Protein AF-A0A484YU43-F1 (afdb_monomer_lite)

Sequence (134 aa):
MIQTEDTEYSLPQPEIAGELLKISGARLENKGQFDGKWLDEKDPLQNAYVQANGQVINQDPYHYYTITESAEQELIKATNELHLMYLHATDKVLKDDNLLALFDIPKNPLATFASLLAASPSSYDHWSYGFLHG

Radius of gyration: 23.26 Å; chains: 1; bounding box: 59×31×58 Å

Structure (mmCIF, N/CA/C/O backbone):
data_AF-A0A484YU43-F1
#
_entry.id   AF-A0A484YU43-F1
#
loop_
_atom_site.group_PDB
_atom_site.id
_atom_site.type_symbol
_atom_site.label_atom_id
_atom_site.label_alt_id
_atom_site.label_comp_id
_atom_site.label_asym_id
_atom_site.label_entity_id
_atom_site.label_seq_id
_atom_site.pdbx_PDB_ins_code
_atom_site.Cartn_x
_atom_site.Cartn_y
_atom_site.Cartn_z
_atom_site.occupancy
_atom_site.B_iso_or_equiv
_atom_site.auth_seq_id
_atom_site.auth_comp_id
_atom_site.auth_asym_id
_atom_site.auth_atom_id
_atom_site.pdbx_PDB_model_num
ATOM 1 N N . MET A 1 1 ? 32.102 4.724 -3.711 1.00 79.25 1 MET A N 1
ATOM 2 C CA . MET A 1 1 ? 31.605 3.909 -4.842 1.00 79.25 1 MET A CA 1
ATOM 3 C C . MET A 1 1 ? 32.179 4.487 -6.126 1.00 79.25 1 MET A C 1
ATOM 5 O O . MET A 1 1 ? 32.331 5.701 -6.190 1.00 79.25 1 MET A O 1
ATOM 9 N N . ILE A 1 2 ? 32.543 3.643 -7.093 1.00 92.44 2 ILE A N 1
ATOM 10 C CA . ILE A 1 2 ? 33.074 4.037 -8.409 1.00 92.44 2 ILE A CA 1
ATOM 11 C C . ILE A 1 2 ? 32.086 3.510 -9.456 1.00 92.44 2 ILE A C 1
ATOM 13 O O . ILE A 1 2 ? 31.635 2.375 -9.327 1.00 92.44 2 ILE A O 1
ATOM 17 N N . GLN A 1 3 ? 31.727 4.315 -10.459 1.00 91.62 3 GLN A N 1
ATOM 18 C CA . GLN A 1 3 ? 30.908 3.854 -11.585 1.00 91.62 3 GLN A CA 1
ATOM 19 C C . GLN A 1 3 ? 31.836 3.186 -12.605 1.00 91.62 3 GLN A C 1
ATOM 21 O O . GLN A 1 3 ? 32.550 3.862 -13.337 1.00 91.62 3 GLN A O 1
ATOM 26 N N . THR A 1 4 ? 31.894 1.858 -12.575 1.00 93.31 4 THR A N 1
ATOM 27 C CA . THR A 1 4 ? 32.749 1.034 -13.437 1.00 93.31 4 THR A CA 1
ATOM 28 C C . THR A 1 4 ? 32.073 -0.312 -13.679 1.00 93.31 4 THR A C 1
ATOM 30 O O . THR A 1 4 ? 31.296 -0.770 -12.842 1.00 93.31 4 THR A O 1
ATOM 33 N N . GLU A 1 5 ? 32.359 -0.931 -14.821 1.00 94.69 5 GLU A N 1
ATOM 34 C CA . GLU A 1 5 ? 31.965 -2.316 -15.109 1.00 94.69 5 GLU A CA 1
ATOM 35 C C . GLU A 1 5 ? 32.944 -3.329 -14.488 1.00 94.69 5 GLU A C 1
ATOM 37 O O . GLU A 1 5 ? 32.609 -4.503 -14.353 1.00 94.69 5 GLU A O 1
ATOM 42 N N . ASP A 1 6 ? 34.142 -2.882 -14.092 1.00 94.62 6 ASP A N 1
ATOM 43 C CA . ASP A 1 6 ? 35.141 -3.716 -13.423 1.00 94.62 6 ASP A CA 1
ATOM 44 C C . ASP A 1 6 ? 34.736 -4.001 -11.969 1.00 94.62 6 ASP A C 1
ATOM 46 O O . ASP A 1 6 ? 34.730 -3.112 -11.113 1.00 94.62 6 ASP A O 1
ATOM 50 N N . THR A 1 7 ? 34.385 -5.257 -11.701 1.00 93.38 7 THR A N 1
ATOM 51 C CA . THR A 1 7 ? 33.977 -5.737 -10.377 1.00 93.38 7 THR A CA 1
ATOM 52 C C . THR A 1 7 ? 35.128 -6.348 -9.574 1.00 93.38 7 THR A C 1
ATOM 54 O O . THR A 1 7 ? 34.887 -6.799 -8.449 1.00 93.38 7 THR A O 1
ATOM 57 N N . GLU A 1 8 ? 36.354 -6.397 -10.116 1.00 89.56 8 GLU A N 1
ATOM 58 C CA . GLU A 1 8 ? 37.543 -6.875 -9.405 1.00 89.56 8 GLU A CA 1
ATOM 59 C C . GLU A 1 8 ? 37.717 -6.013 -8.136 1.00 89.56 8 GLU A C 1
ATOM 61 O O . GLU A 1 8 ? 37.807 -4.791 -8.196 1.00 89.56 8 GLU A O 1
ATOM 66 N N . TYR A 1 9 ? 37.668 -6.634 -6.953 1.00 94.19 9 TYR A N 1
ATOM 67 C CA . TYR A 1 9 ? 37.691 -5.986 -5.623 1.00 94.19 9 TYR A CA 1
ATOM 68 C C . TYR A 1 9 ? 36.416 -5.254 -5.152 1.00 94.19 9 TYR A C 1
ATOM 70 O O . TYR A 1 9 ? 36.430 -4.654 -4.073 1.00 94.19 9 TYR A O 1
ATOM 78 N N . SER A 1 10 ? 35.301 -5.313 -5.886 1.00 93.56 10 SER A N 1
ATOM 79 C CA . SER A 1 10 ? 34.020 -4.770 -5.402 1.00 93.56 10 SER A CA 1
ATOM 80 C C . SER A 1 10 ? 33.400 -5.621 -4.277 1.00 93.56 10 SER A C 1
ATOM 82 O O . SER A 1 10 ? 33.678 -6.814 -4.147 1.00 93.56 10 SER A O 1
ATOM 84 N N . LEU A 1 11 ? 32.552 -5.003 -3.447 1.00 93.81 11 LEU A N 1
ATOM 85 C CA . LEU A 1 11 ? 31.711 -5.729 -2.489 1.00 93.81 11 LEU A CA 1
ATOM 86 C C . LEU A 1 11 ? 30.386 -6.127 -3.159 1.00 93.81 11 LEU A C 1
ATOM 88 O O . LEU A 1 11 ? 29.860 -5.334 -3.944 1.00 93.81 11 LEU A O 1
ATOM 92 N N . PRO A 1 12 ? 29.818 -7.304 -2.835 1.00 92.44 12 PRO A N 1
ATOM 93 C CA . PRO A 1 12 ? 28.500 -7.682 -3.329 1.00 92.44 12 PRO A CA 1
ATOM 94 C C . PRO A 1 12 ? 27.419 -6.746 -2.776 1.00 92.44 12 PRO A C 1
ATOM 96 O O . PRO A 1 12 ? 27.584 -6.125 -1.721 1.00 92.44 12 PRO A O 1
ATOM 99 N N . GLN A 1 13 ? 26.289 -6.671 -3.478 1.00 87.94 13 GLN A N 1
ATOM 100 C CA . GLN A 1 13 ? 25.122 -5.939 -2.995 1.00 87.94 13 GLN A CA 1
ATOM 101 C C . GLN A 1 13 ? 24.626 -6.571 -1.683 1.00 87.94 13 GLN A C 1
ATOM 103 O O . GLN A 1 13 ? 24.494 -7.794 -1.612 1.00 87.94 13 GLN A O 1
ATOM 108 N N . PRO A 1 14 ? 24.377 -5.774 -0.629 1.00 88.75 14 PRO A N 1
ATOM 109 C CA . PRO A 1 14 ? 23.919 -6.311 0.642 1.00 88.75 14 PRO A CA 1
ATOM 110 C C . PRO A 1 14 ? 22.500 -6.871 0.512 1.00 88.75 14 PRO A C 1
ATOM 112 O O . PRO A 1 14 ? 21.605 -6.203 -0.016 1.00 88.75 14 PRO A O 1
ATOM 115 N N . GLU A 1 15 ? 22.304 -8.073 1.047 1.00 92.00 15 GLU A N 1
ATOM 116 C CA . GLU A 1 15 ? 21.000 -8.721 1.174 1.00 92.00 15 GLU A CA 1
ATOM 117 C C . GLU A 1 15 ? 20.491 -8.599 2.612 1.00 92.00 15 GLU A C 1
ATOM 119 O O . GLU A 1 15 ? 21.230 -8.812 3.579 1.00 92.00 15 GLU A O 1
ATOM 124 N N . ILE A 1 16 ? 19.212 -8.259 2.762 1.00 91.56 16 ILE A N 1
ATOM 125 C CA . ILE A 1 16 ? 18.563 -8.214 4.070 1.00 91.56 16 ILE A CA 1
ATOM 126 C C . ILE A 1 16 ? 18.249 -9.634 4.558 1.00 91.56 16 ILE A C 1
ATOM 128 O O . ILE A 1 16 ? 17.807 -10.498 3.800 1.00 91.56 16 ILE A O 1
ATOM 132 N N . ALA A 1 17 ? 18.444 -9.885 5.853 1.00 94.88 17 ALA A N 1
ATOM 133 C CA . ALA A 1 17 ? 18.078 -11.162 6.451 1.00 94.88 17 ALA A CA 1
ATOM 134 C C . ALA A 1 17 ? 16.556 -11.379 6.374 1.00 94.88 17 ALA A C 1
ATOM 136 O O . ALA A 1 17 ? 15.785 -10.554 6.863 1.00 94.88 17 ALA A O 1
ATOM 137 N N . GLY A 1 18 ? 16.119 -12.520 5.831 1.00 92.81 18 GLY A N 1
ATOM 138 C CA . GLY A 1 18 ? 14.694 -12.812 5.616 1.00 92.81 18 GLY A CA 1
ATOM 139 C C . GLY A 1 18 ? 13.828 -12.773 6.883 1.00 92.81 18 GLY A C 1
ATOM 140 O O . GLY A 1 18 ? 12.644 -12.462 6.810 1.00 92.81 18 GLY A O 1
ATOM 141 N N . GLU A 1 19 ? 14.413 -13.010 8.059 1.00 93.69 19 GLU A N 1
ATOM 142 C CA . GLU A 1 19 ? 13.728 -12.861 9.350 1.00 93.69 19 GLU A CA 1
ATOM 143 C C . GLU A 1 19 ? 13.236 -11.426 9.603 1.00 93.69 19 GLU A C 1
ATOM 145 O O . GLU A 1 19 ? 12.164 -11.245 10.176 1.00 93.69 19 GLU A O 1
ATOM 150 N N . LEU A 1 20 ? 13.971 -10.410 9.135 1.00 94.00 20 LEU A N 1
ATOM 151 C CA . LEU A 1 20 ? 13.583 -9.002 9.275 1.00 94.00 20 LEU A CA 1
ATOM 152 C C . LEU A 1 20 ? 12.405 -8.634 8.368 1.00 94.00 20 LEU A C 1
ATOM 154 O O . LEU A 1 20 ? 11.671 -7.702 8.686 1.00 94.00 20 LEU A O 1
ATOM 158 N N . LEU A 1 21 ? 12.195 -9.382 7.280 1.00 95.50 21 LEU A N 1
ATOM 159 C CA . LEU A 1 21 ? 11.102 -9.183 6.323 1.00 95.50 21 LEU A CA 1
ATOM 160 C C . LEU A 1 21 ? 9.785 -9.850 6.747 1.00 95.50 21 LEU A C 1
ATOM 162 O O . LEU A 1 21 ? 8.786 -9.755 6.033 1.00 95.50 21 LEU A O 1
ATOM 166 N N . LYS A 1 22 ? 9.757 -10.549 7.887 1.00 97.00 22 LYS A N 1
ATOM 167 C CA . LYS A 1 22 ? 8.544 -11.221 8.358 1.00 97.00 22 LYS A CA 1
ATOM 168 C C . LYS A 1 22 ? 7.463 -10.213 8.736 1.00 97.00 22 LYS A C 1
ATOM 170 O O . LYS A 1 22 ? 7.674 -9.322 9.555 1.00 97.00 22 LYS A O 1
ATOM 175 N N . ILE A 1 23 ? 6.269 -10.434 8.198 1.00 97.88 23 ILE A N 1
ATOM 176 C CA . ILE A 1 23 ? 5.056 -9.727 8.604 1.00 97.88 23 ILE A CA 1
ATOM 177 C C . ILE A 1 23 ? 4.509 -10.414 9.854 1.00 97.88 23 ILE A C 1
ATOM 179 O O . ILE A 1 23 ? 4.271 -11.623 9.850 1.00 97.88 23 ILE A O 1
ATOM 183 N N . SER A 1 24 ? 4.306 -9.646 10.920 1.00 97.50 24 SER A N 1
ATOM 184 C CA . SER A 1 24 ? 3.801 -10.153 12.198 1.00 97.50 24 SER A CA 1
ATOM 185 C C . SER A 1 24 ? 2.392 -9.636 12.467 1.00 97.50 24 SER A C 1
ATOM 187 O O . SER A 1 24 ? 2.085 -8.485 12.178 1.00 97.50 24 SER A O 1
ATOM 189 N N . GLY A 1 25 ? 1.521 -10.486 13.012 1.00 97.62 25 GLY A N 1
ATOM 190 C CA . GLY A 1 25 ? 0.193 -10.082 13.478 1.00 97.62 25 GLY A CA 1
ATOM 191 C C . GLY A 1 25 ? 0.240 -9.603 14.928 1.00 97.62 25 GLY A C 1
ATOM 192 O O . GLY A 1 25 ? 0.936 -10.187 15.759 1.00 97.62 25 GLY A O 1
ATOM 193 N N . ALA A 1 26 ? -0.517 -8.558 15.238 1.00 97.38 26 ALA A N 1
ATOM 194 C CA . ALA A 1 26 ? -0.665 -8.011 16.578 1.00 97.38 26 ALA A CA 1
ATOM 195 C C . ALA A 1 26 ? -2.117 -7.584 16.823 1.00 97.38 26 ALA A C 1
ATOM 197 O O . ALA A 1 26 ? -2.926 -7.462 15.900 1.00 97.38 26 ALA A O 1
ATOM 198 N N . ARG A 1 27 ? -2.474 -7.381 18.094 1.00 98.06 27 ARG A N 1
ATOM 199 C CA . ARG A 1 27 ? -3.840 -7.029 18.487 1.00 98.06 27 ARG A CA 1
ATOM 200 C C . ARG A 1 27 ? -3.853 -5.871 19.473 1.00 98.06 27 ARG A C 1
ATOM 202 O O . ARG A 1 27 ? -3.040 -5.831 20.393 1.00 98.06 27 ARG A O 1
ATOM 209 N N . LEU A 1 28 ? -4.786 -4.946 19.281 1.00 97.38 28 LEU A N 1
ATOM 210 C CA . LEU A 1 28 ? -5.094 -3.879 20.224 1.00 97.38 28 LEU A CA 1
ATOM 211 C C . LEU A 1 28 ? -5.972 -4.409 21.363 1.00 97.38 28 LEU A C 1
ATOM 213 O O . LEU A 1 28 ? -6.812 -5.290 21.171 1.00 97.38 28 LEU A O 1
ATOM 217 N N . GLU A 1 29 ? -5.804 -3.838 22.553 1.00 97.31 29 GLU A N 1
ATOM 218 C CA .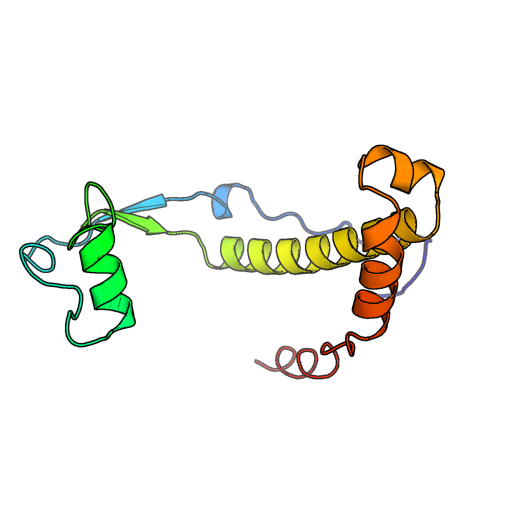 GLU A 1 29 ? -6.706 -4.095 23.675 1.00 97.31 29 GLU A CA 1
ATOM 219 C C . GLU A 1 29 ? -8.113 -3.583 23.333 1.00 97.31 29 GLU A C 1
ATOM 221 O O . GLU A 1 29 ? -8.281 -2.421 22.947 1.00 97.31 29 GLU A O 1
ATOM 226 N N . ASN A 1 30 ? -9.126 -4.440 23.474 1.00 96.69 30 ASN A N 1
ATOM 227 C CA . ASN A 1 30 ? -10.499 -4.069 23.157 1.00 96.69 30 ASN A CA 1
ATOM 228 C C . ASN A 1 30 ? -11.157 -3.314 24.326 1.00 96.69 30 ASN A C 1
ATOM 230 O O . ASN A 1 30 ? -11.445 -3.891 25.371 1.00 96.69 30 ASN A O 1
ATOM 234 N N . LYS A 1 31 ? -11.403 -2.020 24.109 1.00 96.50 31 LYS A N 1
ATOM 235 C CA . LYS A 1 31 ? -12.131 -1.081 24.979 1.00 96.50 31 LYS A CA 1
ATOM 236 C C . LYS A 1 31 ? -13.329 -0.445 24.254 1.00 96.50 31 LYS A C 1
ATOM 238 O O . LYS A 1 31 ? -13.757 0.640 24.635 1.00 96.50 31 LYS A O 1
ATOM 243 N N . GLY A 1 32 ? -13.821 -1.072 23.183 1.00 94.38 32 GLY A N 1
ATOM 244 C CA . GLY A 1 32 ? -14.926 -0.560 22.364 1.00 94.38 32 GLY A CA 1
ATOM 245 C C . GLY A 1 32 ? -14.582 0.632 21.460 1.00 94.38 32 GLY A C 1
ATOM 246 O O . GLY A 1 32 ? -15.470 1.365 21.039 1.00 94.38 32 GLY A O 1
ATOM 247 N N . GLN A 1 33 ? -13.298 0.843 21.143 1.00 95.75 33 GLN A N 1
ATOM 248 C CA . GLN A 1 33 ? -12.821 1.912 20.250 1.00 95.75 33 GLN A CA 1
ATOM 249 C C . GLN A 1 33 ? -13.477 1.886 18.857 1.00 95.75 33 GLN A C 1
ATOM 251 O O . GLN A 1 33 ? -13.596 2.940 18.237 1.00 95.75 33 GLN A O 1
ATOM 256 N N . PHE A 1 34 ? -13.897 0.710 18.373 1.00 96.19 34 PHE A N 1
ATOM 257 C CA . PHE A 1 34 ? -14.449 0.516 17.027 1.00 96.19 34 PHE A CA 1
ATOM 258 C C . PHE A 1 34 ? -15.923 0.070 17.016 1.00 96.19 34 PHE A C 1
ATOM 260 O O . PHE A 1 34 ? -16.452 -0.240 15.954 1.00 96.19 34 PHE A O 1
ATOM 267 N N . ASP A 1 35 ? -16.609 0.060 18.165 1.00 93.00 35 ASP A N 1
ATOM 268 C CA . ASP A 1 35 ? -17.986 -0.461 18.283 1.00 93.00 35 ASP A CA 1
ATOM 269 C C . ASP A 1 35 ? -19.058 0.478 17.687 1.00 93.00 35 ASP A C 1
ATOM 271 O O . ASP A 1 35 ? -20.225 0.107 17.557 1.00 93.00 35 ASP A O 1
ATOM 275 N N . GLY A 1 36 ? -18.685 1.714 17.345 1.00 92.44 36 GLY A N 1
ATOM 276 C CA . GLY A 1 36 ? -19.598 2.757 16.876 1.00 92.44 36 GLY A CA 1
ATOM 277 C C . GLY A 1 36 ? -19.119 3.470 15.613 1.00 92.44 36 GLY A C 1
ATOM 278 O O . GLY A 1 36 ? -18.498 2.885 14.732 1.00 92.44 36 GLY A O 1
ATOM 279 N N . LYS A 1 37 ? -19.426 4.768 15.518 1.00 95.81 37 LYS A N 1
ATOM 280 C CA . 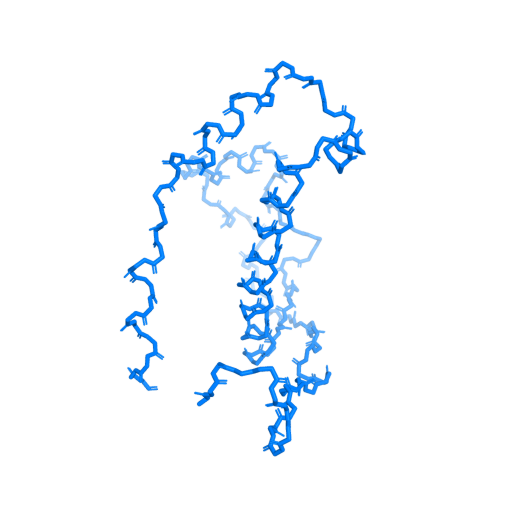LYS A 1 37 ? -18.986 5.628 14.411 1.00 95.81 37 LYS A CA 1
ATOM 281 C C . LYS A 1 37 ? -17.588 6.167 14.691 1.00 95.81 37 LYS A C 1
ATOM 283 O O . LYS A 1 37 ? -17.444 7.238 15.275 1.00 95.81 37 LYS A O 1
ATOM 288 N N . TRP A 1 38 ? -16.579 5.385 14.335 1.00 96.69 38 TRP A N 1
ATOM 289 C CA . TRP A 1 38 ? -15.175 5.726 14.558 1.00 96.69 38 TRP A CA 1
ATOM 290 C C . TRP A 1 38 ? -14.543 6.445 13.352 1.00 96.69 38 TRP A C 1
ATOM 292 O O . TRP A 1 38 ? -13.529 7.117 13.524 1.00 96.69 38 TRP A O 1
ATOM 302 N N . LEU A 1 39 ? -15.167 6.373 12.167 1.00 97.25 39 LEU A N 1
ATOM 303 C CA . LEU A 1 39 ? -14.890 7.270 11.041 1.00 97.25 39 LEU A CA 1
ATOM 304 C C . LEU A 1 39 ? -15.759 8.529 11.132 1.00 97.25 39 LEU A C 1
ATOM 306 O O . LEU A 1 39 ? -16.960 8.455 11.426 1.00 97.25 39 LEU A O 1
ATOM 310 N N . ASP A 1 40 ? -15.160 9.681 10.840 1.00 96.81 40 ASP A N 1
ATOM 311 C CA . ASP A 1 40 ? -15.820 10.981 10.912 1.00 96.81 40 ASP A CA 1
ATOM 312 C C . ASP A 1 40 ? -16.684 11.247 9.672 1.00 96.81 40 ASP A C 1
ATOM 314 O O . ASP A 1 40 ? -16.201 11.643 8.616 1.00 96.81 40 ASP A O 1
ATOM 318 N N . GLU A 1 41 ? -18.001 11.092 9.808 1.00 96.06 41 GLU A N 1
ATOM 319 C CA . GLU A 1 41 ? -18.962 11.378 8.732 1.00 96.06 41 GLU A CA 1
ATOM 320 C C . GLU A 1 41 ? -19.094 12.881 8.401 1.00 96.06 41 GLU A C 1
ATOM 322 O O . GLU A 1 41 ? -19.783 13.237 7.443 1.00 96.06 41 GLU A O 1
ATOM 327 N N . LYS A 1 42 ? -18.462 13.783 9.166 1.00 97.25 42 LYS A N 1
ATOM 328 C CA . LYS A 1 42 ? -18.391 15.210 8.809 1.00 97.25 42 LYS A CA 1
ATOM 329 C C . LYS A 1 42 ? -17.292 15.503 7.796 1.00 97.25 42 LYS A C 1
ATOM 331 O O . LYS A 1 42 ? -17.408 16.490 7.071 1.00 97.25 42 LYS A O 1
ATOM 336 N N . ASP A 1 43 ? -16.254 14.672 7.739 1.00 98.06 43 ASP A N 1
ATOM 337 C CA . ASP A 1 43 ? -15.247 14.728 6.687 1.00 98.06 43 ASP A CA 1
ATOM 338 C C . ASP A 1 43 ? -15.862 14.155 5.395 1.00 98.06 43 ASP A C 1
ATOM 340 O O . ASP A 1 43 ? -16.242 12.981 5.369 1.00 98.06 43 ASP A O 1
ATOM 344 N N . PRO A 1 44 ? -15.983 14.944 4.306 1.00 97.81 44 PRO A N 1
ATOM 345 C CA . PRO A 1 44 ? -16.579 14.474 3.059 1.00 97.81 44 PRO A CA 1
ATOM 346 C C . PRO A 1 44 ? -15.911 13.215 2.492 1.00 97.81 44 PRO A C 1
ATOM 348 O O . PRO A 1 44 ? -16.600 12.388 1.892 1.00 97.81 44 PRO A O 1
ATOM 351 N N . LEU A 1 45 ? -14.597 13.049 2.688 1.00 97.94 45 LEU A N 1
ATOM 352 C CA . LEU A 1 45 ? -13.858 11.894 2.183 1.00 97.94 45 LEU A CA 1
ATOM 353 C C . LEU A 1 45 ? -14.197 10.628 2.978 1.00 97.94 45 LEU A C 1
ATOM 355 O O . LEU A 1 45 ? -14.506 9.588 2.395 1.00 97.94 45 LEU A O 1
ATOM 359 N N . GLN A 1 46 ? -14.197 10.725 4.307 1.00 98.00 46 GLN A N 1
ATOM 360 C CA . GLN A 1 46 ? -14.584 9.613 5.178 1.00 98.00 46 GLN A CA 1
ATOM 361 C C . GLN A 1 46 ? -16.072 9.288 5.053 1.00 98.00 46 GLN A C 1
ATOM 363 O O . GLN A 1 46 ? -16.433 8.117 5.003 1.00 98.00 46 GLN A O 1
ATOM 368 N N . ASN A 1 47 ? -16.943 10.289 4.906 1.00 97.88 47 ASN A N 1
ATOM 369 C CA . ASN A 1 47 ? -18.357 10.050 4.642 1.00 97.88 47 ASN A CA 1
ATOM 370 C C . ASN A 1 47 ? -18.556 9.287 3.327 1.00 97.88 47 ASN A C 1
ATOM 372 O O . ASN A 1 47 ? -19.304 8.315 3.301 1.00 97.88 47 ASN A O 1
ATOM 376 N N . ALA A 1 48 ? -17.852 9.660 2.252 1.00 98.25 48 ALA A N 1
ATOM 377 C CA . ALA A 1 48 ? -17.905 8.917 0.992 1.00 98.25 48 ALA A CA 1
ATOM 378 C C . ALA A 1 48 ? -17.471 7.451 1.170 1.00 98.25 48 ALA A C 1
ATOM 380 O O . ALA A 1 48 ? -18.116 6.550 0.632 1.00 98.25 48 ALA A O 1
ATOM 381 N N . TYR A 1 49 ? -16.437 7.199 1.980 1.00 98.31 49 TYR A N 1
ATOM 382 C CA . TYR A 1 49 ? -16.039 5.840 2.345 1.00 98.31 49 TYR A CA 1
ATOM 383 C C . TYR A 1 49 ? -17.144 5.101 3.110 1.00 98.31 49 TYR A C 1
ATOM 385 O O . TYR A 1 49 ? -17.466 3.969 2.755 1.00 98.31 49 TYR A O 1
ATOM 393 N N . VAL A 1 50 ? -17.762 5.737 4.111 1.00 97.75 50 VAL A N 1
ATOM 394 C CA . VAL A 1 50 ? -18.848 5.149 4.913 1.00 97.75 50 VAL A CA 1
ATOM 395 C C . VAL A 1 50 ? -20.079 4.846 4.057 1.00 97.75 50 VAL A C 1
ATOM 397 O O . VAL A 1 50 ? -20.700 3.804 4.247 1.00 97.75 50 VAL A O 1
ATOM 400 N N . GLN A 1 51 ? -20.416 5.689 3.078 1.00 97.69 51 GLN A N 1
ATOM 401 C CA . GLN A 1 51 ? -21.517 5.403 2.149 1.00 97.69 51 GLN A CA 1
ATOM 402 C C . GLN A 1 51 ? -21.240 4.171 1.271 1.00 97.69 51 GLN A C 1
ATOM 404 O O . GLN A 1 51 ? -22.176 3.460 0.913 1.00 97.69 51 GLN A O 1
ATOM 409 N N . ALA A 1 52 ? -19.975 3.910 0.923 1.00 97.81 52 ALA A N 1
ATOM 410 C CA . ALA A 1 52 ? -19.588 2.780 0.079 1.00 97.81 52 ALA A CA 1
ATOM 411 C C . ALA A 1 52 ? -19.343 1.477 0.864 1.00 97.81 52 ALA A C 1
ATOM 413 O O . ALA A 1 52 ? -19.698 0.402 0.386 1.00 97.81 52 ALA A O 1
ATOM 414 N N . ASN A 1 53 ? -18.738 1.566 2.052 1.00 97.38 53 ASN A N 1
ATOM 415 C CA . ASN A 1 53 ? -18.209 0.418 2.800 1.00 97.38 53 ASN A CA 1
ATOM 416 C C . ASN A 1 53 ? -18.801 0.271 4.214 1.00 97.38 53 ASN A C 1
ATOM 418 O O . ASN A 1 53 ? -18.625 -0.764 4.855 1.00 97.38 53 ASN A O 1
ATOM 422 N N . GLY A 1 54 ? -19.506 1.286 4.717 1.00 95.38 54 GLY A N 1
ATOM 423 C CA . GLY A 1 54 ? -19.925 1.376 6.115 1.00 95.38 54 GLY A CA 1
ATOM 424 C C . GLY A 1 54 ? -18.791 1.791 7.063 1.00 95.38 54 GLY A C 1
ATOM 425 O O . GLY A 1 54 ? -17.725 2.238 6.649 1.00 95.38 54 GLY A O 1
ATOM 426 N N . GLN A 1 55 ? -19.025 1.640 8.367 1.00 95.88 55 GLN A N 1
ATOM 427 C CA . GLN A 1 55 ? -18.063 1.940 9.443 1.00 95.88 55 GLN A CA 1
ATOM 428 C C . GLN A 1 55 ? -17.093 0.759 9.683 1.00 95.88 55 GLN A C 1
ATOM 430 O O . GLN A 1 55 ? -16.855 0.348 10.818 1.00 95.88 55 GLN A O 1
ATOM 435 N N . VAL A 1 56 ? -16.586 0.148 8.606 1.00 95.75 56 VAL A N 1
ATOM 436 C CA . VAL A 1 56 ? -15.818 -1.108 8.640 1.00 95.75 56 VAL A CA 1
ATOM 437 C C . VAL A 1 56 ? -14.615 -1.008 7.706 1.00 95.75 56 VAL A C 1
ATOM 439 O O . VAL A 1 56 ? -14.767 -0.595 6.564 1.00 95.75 56 VAL A O 1
ATOM 442 N N . ILE A 1 57 ? -13.435 -1.425 8.178 1.00 96.69 57 ILE A N 1
ATOM 443 C CA . ILE A 1 57 ? -12.204 -1.519 7.364 1.00 96.69 57 ILE A CA 1
ATOM 444 C C . ILE A 1 57 ? -11.792 -2.956 7.035 1.00 96.69 57 ILE A C 1
ATOM 446 O O . ILE A 1 57 ? -11.183 -3.210 6.000 1.00 96.69 57 ILE A O 1
ATOM 450 N N . ASN A 1 58 ? -12.102 -3.906 7.913 1.00 95.75 58 ASN A N 1
ATOM 451 C CA . ASN A 1 58 ? -11.792 -5.327 7.790 1.00 95.75 58 ASN A CA 1
ATOM 452 C C . ASN A 1 58 ? -12.728 -6.132 8.720 1.00 95.75 58 ASN A C 1
ATOM 454 O O . ASN A 1 58 ? -13.592 -5.563 9.382 1.00 95.75 58 ASN A O 1
ATOM 458 N N . GLN A 1 59 ? -12.569 -7.459 8.777 1.00 95.81 59 GLN A N 1
ATOM 459 C CA . GLN A 1 59 ? -13.400 -8.311 9.648 1.00 95.81 59 GLN A CA 1
ATOM 460 C C . GLN A 1 59 ? -13.120 -8.117 11.149 1.00 95.81 59 GLN A C 1
ATOM 462 O O . GLN A 1 59 ? -14.010 -8.340 11.964 1.00 95.81 59 GLN A O 1
ATOM 467 N N . ASP A 1 60 ? -11.894 -7.735 11.515 1.00 96.44 60 ASP A N 1
ATOM 468 C CA . ASP A 1 60 ? -11.458 -7.574 12.903 1.00 96.44 60 ASP A CA 1
ATOM 469 C C . ASP A 1 60 ? -10.606 -6.300 13.047 1.00 96.44 60 ASP A C 1
ATOM 471 O O . ASP A 1 60 ? -9.387 -6.350 12.841 1.00 96.44 60 ASP A O 1
ATOM 475 N N . PRO A 1 61 ? -11.221 -5.155 13.400 1.00 95.94 61 PRO A N 1
ATOM 476 C CA . PRO A 1 61 ? -10.527 -3.866 13.447 1.00 95.94 61 PRO A CA 1
ATOM 477 C C . PRO A 1 61 ? -9.524 -3.765 14.605 1.00 95.94 61 PRO A C 1
ATOM 479 O O . PRO A 1 61 ? -8.717 -2.841 14.650 1.00 95.94 61 PRO A O 1
ATOM 482 N N . TYR A 1 62 ? -9.529 -4.727 15.534 1.00 97.38 62 TYR A N 1
ATOM 483 C CA . TYR A 1 62 ? -8.549 -4.807 16.616 1.00 97.38 62 TYR A CA 1
ATOM 484 C C . TYR A 1 62 ? -7.263 -5.519 16.205 1.00 97.38 62 TYR A C 1
ATOM 486 O O . TYR A 1 62 ? -6.270 -5.423 16.926 1.00 97.38 62 TYR A O 1
ATOM 494 N N . HIS A 1 63 ? -7.269 -6.252 15.093 1.00 97.94 63 HIS A N 1
ATOM 495 C CA . HIS A 1 63 ? -6.100 -6.952 14.582 1.00 97.94 63 HIS A CA 1
ATOM 496 C C . HIS A 1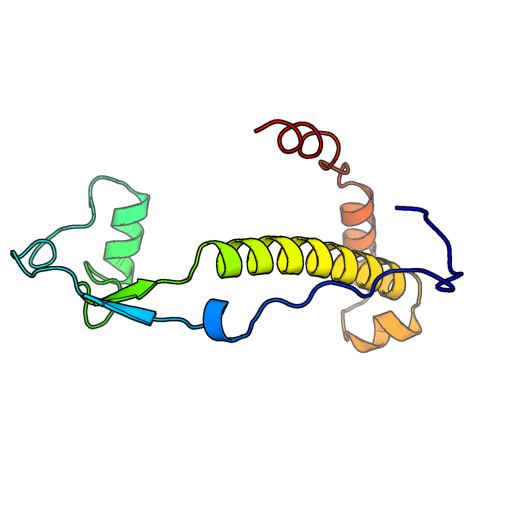 63 ? -5.396 -6.121 13.507 1.00 97.94 63 HIS A C 1
ATOM 498 O O . HIS A 1 63 ? -6.020 -5.641 12.561 1.00 97.94 63 HIS A O 1
ATOM 504 N N . TYR A 1 64 ? -4.079 -5.990 13.637 1.00 98.12 64 TYR A N 1
ATOM 505 C CA . TYR A 1 64 ? -3.232 -5.251 12.707 1.00 98.12 64 TYR A CA 1
ATOM 506 C C . TYR A 1 64 ? -1.940 -6.018 12.433 1.00 98.12 64 TYR A C 1
ATOM 508 O O . TYR A 1 64 ? -1.612 -6.986 13.121 1.00 98.12 64 TYR A O 1
ATOM 516 N N . TYR A 1 65 ? -1.209 -5.584 11.412 1.00 98.12 65 TYR A N 1
ATOM 517 C CA . TYR A 1 65 ? 0.073 -6.169 11.045 1.00 98.12 65 TYR A CA 1
ATOM 518 C C . TYR A 1 65 ? 1.208 -5.189 11.314 1.00 98.12 65 TYR A C 1
ATOM 520 O O . TYR A 1 65 ? 1.034 -3.976 11.201 1.00 98.12 65 TYR A O 1
ATOM 528 N N . THR A 1 66 ? 2.372 -5.730 11.648 1.00 98.06 66 THR A N 1
ATOM 529 C CA . THR A 1 66 ? 3.617 -4.986 11.805 1.00 98.06 66 THR A CA 1
ATOM 530 C C . THR A 1 66 ? 4.691 -5.562 10.895 1.00 98.06 66 THR A C 1
ATOM 532 O O . THR A 1 66 ? 4.729 -6.763 10.607 1.00 98.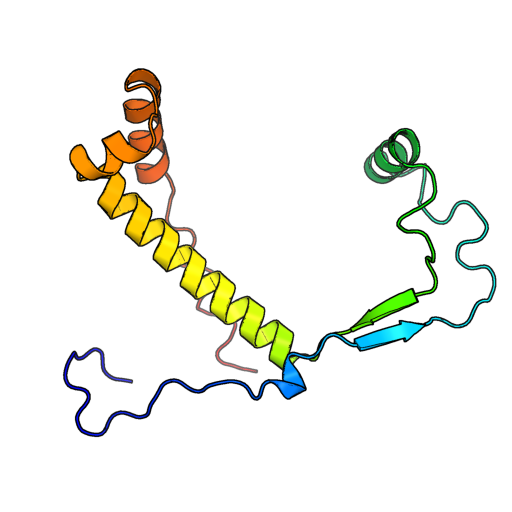06 66 THR A O 1
ATOM 535 N N . ILE A 1 67 ? 5.574 -4.678 10.453 1.00 98.00 67 ILE A N 1
ATOM 536 C CA . ILE A 1 67 ? 6.834 -5.002 9.791 1.00 98.00 67 ILE A CA 1
ATOM 537 C C . ILE A 1 67 ? 7.958 -4.305 10.555 1.00 98.00 67 ILE A C 1
ATOM 539 O O . ILE A 1 67 ? 7.708 -3.355 11.300 1.00 98.00 67 ILE A O 1
ATOM 543 N N . THR A 1 68 ? 9.187 -4.793 10.411 1.00 97.94 68 THR A N 1
ATOM 544 C CA . THR A 1 68 ? 10.344 -4.106 10.993 1.00 97.94 68 THR A CA 1
ATOM 545 C C . THR A 1 68 ? 10.672 -2.846 10.192 1.00 97.94 68 THR A C 1
ATOM 547 O O . THR A 1 68 ? 10.403 -2.782 8.993 1.00 97.94 68 THR A O 1
ATOM 550 N N . GLU A 1 69 ? 11.313 -1.866 10.826 1.00 97.06 69 GLU A N 1
ATOM 551 C CA . GLU A 1 69 ? 11.824 -0.678 10.127 1.00 97.06 69 GLU A CA 1
ATOM 552 C C . GLU A 1 69 ? 12.801 -1.062 9.002 1.00 97.06 69 GLU A C 1
ATOM 554 O O . GLU A 1 69 ? 12.765 -0.492 7.916 1.00 97.06 69 GLU A O 1
ATOM 559 N N . SER A 1 70 ? 13.623 -2.099 9.204 1.00 96.38 70 SER A N 1
ATOM 560 C CA . SER A 1 70 ? 14.514 -2.615 8.159 1.00 96.38 70 SER A CA 1
ATOM 561 C C . SER A 1 70 ? 13.748 -3.162 6.949 1.00 96.38 70 SER A C 1
ATOM 563 O O . SER A 1 70 ? 14.194 -2.988 5.818 1.00 96.38 70 SER A O 1
ATOM 565 N N . ALA A 1 71 ? 12.588 -3.794 7.157 1.00 96.81 71 ALA A N 1
ATOM 566 C CA . ALA A 1 71 ? 11.734 -4.226 6.053 1.00 96.81 71 ALA A CA 1
ATOM 567 C C . ALA A 1 71 ? 11.126 -3.040 5.296 1.00 96.81 71 ALA A C 1
ATOM 569 O O . ALA A 1 71 ? 11.063 -3.073 4.070 1.00 96.81 71 ALA A O 1
ATOM 570 N N . GLU A 1 72 ? 10.720 -1.981 6.000 1.00 97.50 72 GLU A N 1
ATOM 571 C CA . GLU A 1 72 ? 10.247 -0.748 5.364 1.00 97.50 72 GLU A CA 1
ATOM 572 C C . GLU A 1 72 ? 11.356 -0.070 4.545 1.00 97.50 72 GLU A C 1
ATOM 574 O O . GLU A 1 72 ? 11.127 0.320 3.401 1.00 97.50 72 GLU A O 1
ATOM 579 N N . GLN A 1 73 ? 12.582 -0.000 5.070 1.00 95.56 73 GLN A N 1
ATOM 580 C CA . GLN A 1 73 ? 13.735 0.529 4.334 1.00 95.56 73 GLN A CA 1
ATOM 581 C C . GLN A 1 73 ? 14.025 -0.275 3.061 1.00 95.56 73 GLN A C 1
ATOM 583 O O . GLN A 1 73 ? 14.295 0.317 2.012 1.00 95.56 73 GLN A O 1
ATOM 588 N N . GLU A 1 74 ? 13.915 -1.606 3.112 1.00 96.38 74 GLU A N 1
ATOM 589 C CA . GLU A 1 74 ? 14.064 -2.431 1.911 1.00 96.38 74 GLU A CA 1
ATOM 590 C C . GLU A 1 74 ? 12.912 -2.196 0.919 1.00 96.38 74 GLU A C 1
ATOM 592 O O . GLU A 1 74 ? 13.163 -2.122 -0.283 1.00 96.38 74 GLU A O 1
ATOM 597 N N . LEU A 1 75 ? 11.672 -1.987 1.386 1.00 97.19 75 LEU A N 1
ATOM 598 C CA . LEU A 1 75 ? 10.550 -1.606 0.516 1.00 97.19 75 LEU A CA 1
ATOM 599 C C . LEU A 1 75 ? 10.796 -0.263 -0.181 1.00 97.19 75 LEU A C 1
ATOM 601 O O . LEU A 1 75 ? 10.548 -0.148 -1.382 1.00 97.19 75 LEU A O 1
ATOM 605 N N . ILE A 1 76 ? 11.309 0.739 0.536 1.00 95.38 76 ILE A N 1
ATOM 606 C CA . ILE A 1 76 ? 11.648 2.053 -0.030 1.00 95.38 76 ILE A CA 1
ATOM 607 C C . ILE A 1 76 ? 12.727 1.902 -1.106 1.00 95.38 76 ILE A C 1
ATOM 609 O O . ILE A 1 76 ? 12.566 2.390 -2.227 1.00 95.38 76 ILE A O 1
ATOM 613 N N . LYS A 1 77 ? 13.814 1.192 -0.785 1.00 94.38 77 LYS A N 1
ATOM 614 C CA . LYS A 1 77 ? 14.920 0.927 -1.711 1.00 94.38 77 LYS A CA 1
ATOM 615 C C . LYS A 1 77 ? 14.432 0.204 -2.967 1.00 94.38 77 LYS A C 1
ATOM 617 O O . LYS A 1 77 ? 14.650 0.703 -4.069 1.00 94.38 77 LYS A O 1
ATOM 622 N N . ALA A 1 78 ? 13.720 -0.911 -2.802 1.00 95.31 78 ALA A N 1
ATOM 623 C CA . ALA A 1 78 ? 13.199 -1.702 -3.910 1.00 95.31 78 ALA A CA 1
ATOM 624 C C . ALA A 1 78 ? 12.206 -0.90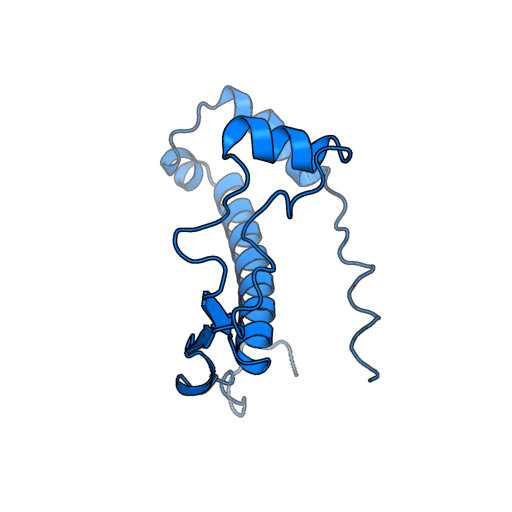6 -4.767 1.00 95.31 78 ALA A C 1
ATOM 626 O O . ALA A 1 78 ? 12.241 -1.003 -5.989 1.00 95.31 78 ALA A O 1
ATOM 627 N N . THR A 1 79 ? 11.350 -0.078 -4.159 1.00 95.50 79 THR A N 1
ATOM 628 C CA . THR A 1 79 ? 10.385 0.752 -4.899 1.00 95.50 79 THR A CA 1
ATOM 629 C C . THR A 1 79 ? 11.094 1.796 -5.757 1.00 95.50 79 THR A C 1
ATOM 631 O O . THR A 1 79 ? 10.742 1.966 -6.924 1.00 95.50 79 THR A O 1
ATOM 634 N N . ASN A 1 80 ? 12.117 2.463 -5.216 1.00 90.50 80 ASN A N 1
ATOM 635 C CA . ASN A 1 80 ? 12.903 3.441 -5.968 1.00 90.50 80 ASN A CA 1
ATOM 636 C C . ASN A 1 80 ? 13.659 2.784 -7.129 1.00 90.50 80 ASN A C 1
ATOM 638 O O . ASN A 1 80 ? 13.638 3.292 -8.251 1.00 90.50 80 ASN A O 1
ATOM 642 N N . GLU A 1 81 ? 14.293 1.639 -6.873 1.00 94.31 81 GLU A N 1
ATOM 643 C CA . GLU A 1 81 ? 15.047 0.898 -7.883 1.00 94.31 81 GLU A CA 1
ATOM 644 C C . GLU A 1 81 ? 14.126 0.372 -8.991 1.00 94.31 81 GLU A C 1
ATOM 646 O O . GLU A 1 81 ? 14.351 0.650 -10.171 1.00 94.31 81 GLU A O 1
ATOM 651 N N . LEU A 1 82 ? 13.026 -0.292 -8.621 1.00 95.44 82 LEU A N 1
ATOM 652 C CA . LEU A 1 82 ? 12.051 -0.804 -9.579 1.00 95.44 82 LEU A CA 1
ATOM 653 C C . LEU A 1 82 ? 11.409 0.323 -10.382 1.00 95.44 82 LEU A C 1
ATOM 655 O O . LEU A 1 82 ? 11.252 0.171 -11.588 1.00 95.44 82 LEU A O 1
ATOM 659 N N . HIS A 1 83 ? 11.079 1.466 -9.777 1.00 93.88 83 HIS A N 1
ATOM 660 C CA . HIS A 1 83 ? 10.522 2.593 -10.525 1.00 93.88 83 HIS A CA 1
ATOM 661 C C . HIS A 1 83 ? 11.456 3.039 -11.660 1.00 93.88 83 HIS A C 1
ATOM 663 O O . HIS A 1 83 ? 11.019 3.183 -12.805 1.00 93.88 83 HIS A O 1
ATOM 669 N N . LEU A 1 84 ? 12.754 3.175 -11.374 1.00 92.00 84 LEU A N 1
ATOM 670 C CA . LEU A 1 84 ? 13.756 3.525 -12.381 1.00 92.00 84 LEU A CA 1
ATOM 671 C C . LEU A 1 84 ? 13.928 2.423 -13.430 1.00 92.00 84 LEU A C 1
ATOM 673 O O . LEU A 1 84 ? 14.009 2.728 -14.620 1.00 92.00 84 LEU A O 1
ATOM 677 N N . MET A 1 85 ? 13.928 1.152 -13.023 1.00 95.44 85 MET A N 1
ATOM 678 C CA . MET A 1 85 ? 13.976 0.021 -13.955 1.00 95.44 85 MET A CA 1
ATOM 679 C C . MET A 1 85 ? 12.764 0.011 -14.895 1.00 95.44 85 MET A C 1
ATOM 681 O O . MET A 1 85 ? 12.926 -0.191 -16.098 1.00 95.44 85 MET A O 1
ATOM 685 N N . TYR A 1 86 ? 11.561 0.280 -14.380 1.00 93.12 86 TYR A N 1
ATOM 686 C CA . TYR A 1 86 ? 10.333 0.363 -15.174 1.00 93.12 86 TYR A CA 1
ATOM 687 C C . TYR A 1 86 ? 10.368 1.535 -16.156 1.00 93.12 86 TYR A C 1
ATOM 689 O O . TYR A 1 86 ? 9.997 1.362 -17.318 1.00 93.12 86 TYR A O 1
ATOM 697 N N . LEU A 1 87 ? 10.847 2.711 -15.739 1.00 92.44 87 LEU A N 1
ATOM 698 C CA . LEU A 1 87 ? 11.024 3.847 -16.646 1.00 92.44 87 LEU A CA 1
ATOM 699 C C . LEU A 1 87 ? 12.080 3.559 -17.717 1.00 92.44 87 LEU A C 1
ATOM 701 O O . LEU A 1 87 ? 11.853 3.852 -18.889 1.00 92.44 87 LEU A O 1
ATOM 705 N N . HIS A 1 88 ? 13.196 2.929 -17.345 1.00 90.81 88 HIS A N 1
ATOM 706 C CA . HIS A 1 88 ? 14.230 2.524 -18.293 1.00 90.81 88 HIS A CA 1
ATOM 707 C C . HIS A 1 88 ? 13.696 1.518 -19.321 1.00 90.81 88 HIS A C 1
ATOM 709 O O . HIS A 1 88 ? 13.916 1.676 -20.521 1.00 90.81 88 HIS A O 1
ATOM 715 N N . ALA A 1 89 ? 12.943 0.511 -18.875 1.00 92.50 89 ALA A N 1
ATOM 716 C CA . ALA A 1 89 ? 12.299 -0.450 -19.763 1.00 92.50 89 ALA A CA 1
AT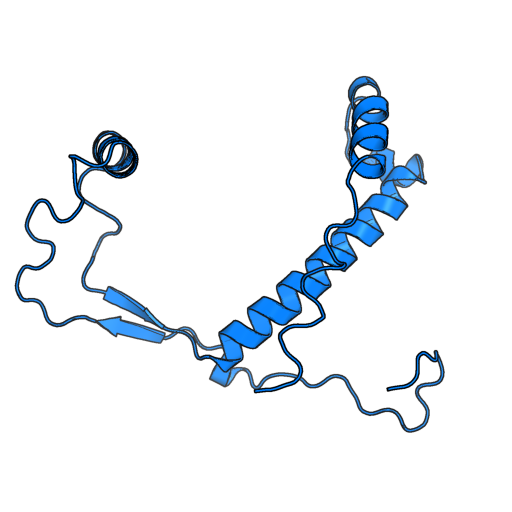OM 717 C C . ALA A 1 89 ? 11.254 0.224 -20.667 1.00 92.50 89 ALA A C 1
ATOM 719 O O . ALA A 1 89 ? 11.204 -0.059 -21.861 1.00 92.50 89 ALA A O 1
ATOM 720 N N . THR A 1 90 ? 10.468 1.160 -20.129 1.00 90.81 90 THR A N 1
ATOM 721 C CA . THR A 1 90 ? 9.482 1.928 -20.904 1.00 90.81 90 THR A CA 1
ATOM 722 C C . THR A 1 90 ? 10.161 2.758 -21.996 1.00 90.81 90 THR A C 1
ATOM 724 O O . THR A 1 90 ? 9.717 2.732 -23.140 1.00 90.81 90 THR A O 1
ATOM 727 N N . ASP A 1 91 ? 11.277 3.429 -21.690 1.00 88.00 91 ASP A N 1
ATOM 728 C CA . ASP A 1 91 ? 12.083 4.156 -22.680 1.00 88.00 91 ASP A CA 1
ATOM 729 C C . ASP A 1 91 ? 12.590 3.233 -23.801 1.00 88.00 91 ASP A C 1
ATOM 731 O O . ASP A 1 91 ? 12.536 3.599 -24.976 1.00 88.00 91 ASP A O 1
ATOM 735 N N . LYS A 1 92 ? 13.023 2.010 -23.463 1.00 91.56 92 LYS A N 1
ATOM 736 C CA . LYS A 1 92 ? 13.437 1.003 -24.453 1.00 91.56 92 LYS A CA 1
ATOM 737 C C . LYS A 1 92 ? 12.280 0.556 -25.345 1.00 91.56 92 LYS A C 1
ATOM 739 O O . LYS A 1 92 ? 12.454 0.510 -26.559 1.00 91.56 92 LYS A O 1
ATOM 744 N N . VAL A 1 93 ? 11.114 0.266 -24.767 1.00 91.38 93 VAL A N 1
ATOM 745 C CA . VAL A 1 93 ? 9.917 -0.160 -25.511 1.00 91.38 93 VAL A CA 1
ATOM 746 C C . VAL A 1 93 ? 9.445 0.935 -26.466 1.00 91.38 93 VAL A C 1
ATOM 748 O O . VAL A 1 93 ? 9.171 0.657 -27.626 1.00 91.38 93 VAL A O 1
ATOM 751 N N . LEU A 1 94 ? 9.391 2.191 -26.016 1.00 86.94 94 LEU A N 1
ATOM 752 C CA . LEU A 1 94 ? 8.926 3.308 -26.847 1.00 86.94 94 LEU A CA 1
ATOM 753 C C . LEU A 1 94 ? 9.866 3.638 -28.017 1.00 86.94 94 LEU A C 1
ATOM 755 O O . LEU A 1 94 ? 9.445 4.306 -28.959 1.00 86.94 94 LEU A O 1
ATOM 759 N N . LYS A 1 95 ? 11.127 3.191 -27.964 1.00 87.50 95 LYS A N 1
ATOM 760 C CA . LYS A 1 95 ? 12.129 3.383 -29.023 1.00 87.50 95 LYS A CA 1
ATOM 761 C C . LYS A 1 95 ? 12.221 2.212 -30.009 1.00 87.50 95 LYS A C 1
ATOM 763 O O . LYS A 1 95 ? 12.941 2.341 -30.997 1.00 87.50 95 LYS A O 1
ATOM 768 N N . ASP A 1 96 ? 11.527 1.098 -29.764 1.00 90.75 96 ASP A N 1
ATOM 769 C CA . ASP A 1 96 ? 11.558 -0.103 -30.608 1.00 90.75 96 ASP A CA 1
ATOM 770 C C . ASP A 1 96 ? 10.138 -0.594 -30.925 1.00 90.75 96 ASP A C 1
ATOM 772 O O . ASP A 1 96 ? 9.448 -1.168 -30.080 1.00 90.75 96 ASP A O 1
ATOM 776 N N . ASP A 1 97 ? 9.722 -0.422 -32.181 1.00 86.50 97 ASP A N 1
ATOM 777 C CA . ASP A 1 97 ? 8.406 -0.841 -32.673 1.00 86.50 97 ASP A CA 1
ATOM 778 C C . ASP A 1 97 ? 8.135 -2.344 -32.481 1.00 86.50 97 ASP A C 1
ATOM 780 O O . ASP A 1 97 ? 6.976 -2.735 -32.330 1.00 86.50 97 ASP A O 1
ATOM 784 N N . ASN A 1 98 ? 9.171 -3.195 -32.463 1.00 91.75 98 ASN A N 1
ATOM 785 C CA . ASN A 1 98 ? 8.997 -4.632 -32.235 1.00 91.75 98 ASN A CA 1
ATOM 786 C C . ASN A 1 98 ? 8.619 -4.916 -30.784 1.00 91.75 98 ASN A C 1
ATOM 788 O O . ASN A 1 98 ? 7.740 -5.737 -30.532 1.00 91.75 98 ASN A O 1
ATOM 792 N N . LEU A 1 99 ? 9.267 -4.231 -29.836 1.00 91.38 99 LEU A N 1
ATOM 793 C CA . LEU A 1 99 ? 8.929 -4.338 -28.418 1.00 91.38 99 LEU A CA 1
ATOM 794 C C . LEU A 1 99 ? 7.553 -3.738 -28.150 1.00 91.38 99 LEU A C 1
ATOM 796 O O . LEU A 1 99 ? 6.755 -4.326 -27.426 1.00 91.38 99 LEU A O 1
ATOM 800 N N . LEU A 1 100 ? 7.256 -2.596 -28.765 1.00 88.12 100 LEU A N 1
ATOM 801 C CA . LEU A 1 100 ? 5.981 -1.914 -28.601 1.00 88.12 100 LEU A CA 1
ATOM 802 C C . LEU A 1 100 ? 4.799 -2.729 -29.141 1.00 88.12 100 LEU A C 1
ATOM 804 O O . LEU A 1 100 ? 3.728 -2.736 -28.532 1.00 88.12 100 LEU A O 1
ATOM 808 N N . ALA A 1 101 ? 4.990 -3.450 -30.248 1.00 89.19 101 ALA A N 1
ATOM 809 C CA . ALA A 1 101 ? 3.961 -4.305 -30.831 1.00 89.19 101 ALA A CA 1
ATOM 810 C C . ALA A 1 101 ? 3.487 -5.420 -29.882 1.00 89.19 101 ALA A C 1
ATOM 812 O O . ALA A 1 101 ? 2.355 -5.872 -30.018 1.00 89.19 101 ALA A O 1
ATOM 813 N N . LEU A 1 102 ? 4.301 -5.827 -28.899 1.00 92.94 102 LEU A N 1
ATOM 814 C CA . LEU A 1 102 ? 3.944 -6.866 -27.924 1.00 92.94 102 LEU A CA 1
ATOM 815 C C . LEU A 1 102 ? 2.871 -6.427 -26.915 1.00 92.94 102 LEU A C 1
ATOM 817 O O . LEU A 1 102 ? 2.311 -7.273 -26.225 1.00 92.94 102 LEU A O 1
ATOM 821 N N . PHE A 1 103 ? 2.600 -5.124 -26.796 1.00 90.00 103 PHE A N 1
ATOM 822 C CA . PHE A 1 103 ? 1.644 -4.585 -25.822 1.00 90.00 103 PHE A CA 1
ATOM 823 C C . PHE A 1 103 ? 0.216 -4.466 -26.375 1.00 90.00 103 PHE A C 1
ATOM 825 O O . PHE A 1 103 ? -0.679 -4.058 -25.637 1.00 90.00 103 PHE A O 1
ATOM 832 N N . ASP A 1 104 ? 0.000 -4.773 -27.661 1.00 87.62 104 ASP A N 1
ATOM 833 C CA . ASP A 1 104 ? -1.304 -4.705 -28.340 1.00 87.62 104 ASP A CA 1
ATOM 834 C C . ASP A 1 104 ? -2.036 -3.350 -28.177 1.00 87.62 104 ASP A C 1
ATOM 836 O O . ASP A 1 104 ? -3.266 -3.256 -28.226 1.00 87.62 104 ASP A O 1
ATOM 840 N N . ILE A 1 105 ? -1.278 -2.258 -28.011 1.00 82.25 105 ILE A N 1
ATOM 841 C CA . ILE A 1 105 ? -1.823 -0.902 -27.878 1.00 82.25 105 ILE A CA 1
ATOM 842 C C . ILE A 1 105 ? -2.118 -0.338 -29.279 1.00 82.25 105 ILE A C 1
ATOM 844 O O . ILE A 1 105 ? -1.232 -0.325 -30.140 1.00 82.25 105 ILE A O 1
ATOM 848 N N . PRO A 1 106 ? -3.329 0.196 -29.538 1.00 79.62 106 PRO A N 1
ATOM 849 C CA . PRO A 1 106 ? -3.628 0.857 -30.804 1.00 79.62 106 PRO A CA 1
ATOM 850 C C . PRO A 1 106 ? -2.644 2.004 -31.086 1.00 79.62 106 PRO A C 1
ATOM 852 O O . PRO A 1 106 ? -2.330 2.792 -30.200 1.00 79.62 106 PRO A O 1
ATOM 855 N N . LYS A 1 107 ? -2.194 2.167 -32.337 1.00 67.00 107 LYS A N 1
ATOM 856 C CA . LYS A 1 107 ? -1.166 3.172 -32.696 1.00 67.00 107 LYS A CA 1
ATOM 857 C C . LYS A 1 107 ? -1.587 4.638 -32.495 1.00 67.00 107 LYS A C 1
ATOM 859 O O . LYS A 1 107 ? -0.731 5.509 -32.408 1.00 67.00 107 LYS A O 1
ATOM 864 N N . ASN A 1 108 ? -2.888 4.926 -32.410 1.00 65.75 108 ASN A N 1
ATOM 865 C CA . ASN A 1 108 ? -3.416 6.294 -32.323 1.00 65.75 108 ASN A CA 1
ATOM 866 C C . ASN A 1 108 ? -3.092 7.018 -30.986 1.00 65.75 108 ASN A C 1
ATOM 868 O O . ASN A 1 108 ? -2.612 8.147 -31.038 1.00 65.75 108 ASN A O 1
ATOM 872 N N . PRO A 1 109 ? -3.268 6.412 -29.789 1.00 64.75 109 PRO A N 1
ATOM 873 C CA . PRO A 1 109 ? -2.871 7.031 -28.512 1.00 64.75 109 PRO A CA 1
ATOM 874 C C . PRO A 1 109 ? -1.352 7.157 -28.281 1.00 64.75 109 PRO A C 1
ATOM 876 O O . PRO A 1 109 ? -0.927 7.949 -27.440 1.00 64.75 109 PRO A O 1
ATOM 879 N N . LEU A 1 110 ? -0.514 6.407 -29.002 1.00 59.09 110 LEU A N 1
ATOM 880 C CA . LEU A 1 110 ? 0.926 6.303 -28.722 1.00 59.09 110 LEU A CA 1
ATOM 881 C C . LEU A 1 110 ? 1.722 7.588 -28.995 1.00 59.09 110 LEU A C 1
ATOM 883 O O . LEU A 1 110 ? 2.619 7.929 -28.223 1.00 59.09 110 LEU A O 1
ATOM 887 N N . ALA A 1 111 ? 1.349 8.352 -30.026 1.00 59.25 111 ALA A N 1
ATOM 888 C CA . ALA A 1 111 ? 1.966 9.650 -30.313 1.00 59.25 111 ALA A CA 1
ATOM 889 C C . ALA A 1 111 ? 1.724 10.671 -29.183 1.00 59.25 111 ALA A C 1
ATOM 891 O O . ALA A 1 111 ? 2.596 11.479 -28.864 1.00 59.25 111 ALA A O 1
ATOM 892 N N . THR A 1 112 ? 0.560 10.601 -28.530 1.00 62.59 112 THR A N 1
ATOM 893 C CA . THR A 1 112 ? 0.221 11.446 -27.378 1.00 62.59 112 THR A CA 1
ATOM 894 C C . THR A 1 112 ? 0.977 11.002 -26.122 1.00 62.59 112 THR A C 1
ATOM 896 O O . THR A 1 112 ? 1.522 11.845 -25.412 1.00 62.59 112 THR A O 1
ATOM 899 N N . PHE A 1 113 ? 1.098 9.693 -25.880 1.00 63.47 113 PHE A N 1
ATOM 900 C CA . PHE A 1 113 ? 1.846 9.145 -24.739 1.00 63.47 113 PHE A CA 1
ATOM 901 C C . PHE A 1 113 ? 3.340 9.502 -24.761 1.00 63.47 113 PHE A C 1
ATOM 903 O O . PHE A 1 113 ? 3.871 9.953 -23.746 1.00 63.47 113 PHE A O 1
ATOM 910 N N . ALA A 1 114 ? 4.006 9.376 -25.913 1.00 60.38 114 ALA A N 1
ATOM 911 C CA . ALA A 1 114 ? 5.418 9.744 -26.053 1.00 60.38 114 ALA A CA 1
ATOM 912 C C . ALA A 1 114 ? 5.662 11.241 -25.772 1.00 60.38 114 ALA A C 1
ATOM 914 O O . ALA A 1 114 ? 6.650 11.607 -25.135 1.00 60.38 114 ALA A O 1
ATOM 915 N N . SER A 1 115 ? 4.729 12.108 -26.186 1.00 57.53 115 SER A N 1
ATOM 916 C CA . SER A 1 115 ? 4.812 13.554 -25.943 1.00 57.53 115 SER A CA 1
ATOM 917 C C . SER A 1 115 ? 4.630 13.939 -24.466 1.00 57.53 115 SER A C 1
ATOM 919 O O . SER A 1 115 ? 5.276 14.871 -23.995 1.00 57.53 115 SER A O 1
ATOM 921 N N . LEU A 1 116 ? 3.801 13.199 -23.718 1.00 57.06 116 LEU A N 1
ATOM 922 C CA . LEU A 1 116 ? 3.538 13.443 -22.295 1.00 57.06 116 LEU A CA 1
ATOM 923 C C . LEU A 1 116 ? 4.699 12.996 -21.399 1.00 57.06 116 LEU A C 1
ATOM 925 O O . LEU A 1 116 ? 5.045 13.705 -20.458 1.00 57.06 116 LEU A O 1
ATOM 929 N N . LEU A 1 117 ? 5.339 11.865 -21.714 1.00 55.81 117 LEU A N 1
ATOM 930 C CA . LEU A 1 117 ? 6.532 11.403 -20.994 1.00 55.81 117 LEU A CA 1
ATOM 931 C C . LEU A 1 117 ? 7.724 12.350 -21.190 1.00 55.81 117 LEU A C 1
ATOM 933 O O . LEU A 1 117 ? 8.430 12.645 -20.230 1.00 55.81 117 LEU A O 1
ATOM 937 N N . ALA A 1 118 ? 7.908 12.891 -22.399 1.00 54.62 118 ALA A N 1
ATOM 938 C CA . ALA A 1 118 ? 8.952 13.880 -22.681 1.00 54.62 118 ALA A CA 1
ATOM 939 C C . ALA A 1 118 ? 8.707 15.248 -22.009 1.00 54.62 118 ALA A C 1
ATOM 941 O O . ALA A 1 118 ? 9.650 16.012 -21.815 1.00 54.62 118 ALA A O 1
ATOM 942 N N . ALA A 1 119 ? 7.454 15.564 -21.661 1.00 47.53 119 ALA A N 1
ATOM 943 C CA . ALA A 1 119 ? 7.062 16.824 -21.031 1.00 47.53 119 ALA A CA 1
ATOM 944 C C . ALA A 1 119 ? 7.069 16.783 -19.492 1.00 47.53 119 ALA A C 1
ATOM 946 O O . ALA A 1 119 ? 6.863 17.821 -18.865 1.00 47.53 119 ALA A O 1
ATOM 947 N N . SER A 1 120 ? 7.301 15.618 -18.876 1.00 40.28 120 SER A N 1
ATOM 948 C CA . SER A 1 120 ? 7.444 15.497 -17.424 1.00 40.28 120 SER A CA 1
ATOM 949 C C . SER A 1 120 ? 8.790 16.089 -16.991 1.00 40.28 120 SER A C 1
ATOM 951 O O . SER A 1 120 ? 9.828 15.497 -17.299 1.00 40.28 120 SER A O 1
ATOM 953 N N . PRO A 1 121 ? 8.831 17.218 -16.254 1.00 41.62 121 PRO A N 1
ATOM 954 C CA . PRO A 1 121 ? 10.072 17.683 -15.661 1.00 41.62 121 PRO A CA 1
ATOM 955 C C . PRO A 1 121 ? 10.526 16.625 -14.657 1.00 41.62 121 PRO A C 1
ATOM 957 O O . PRO A 1 121 ? 9.751 16.223 -13.783 1.00 41.62 121 PRO A O 1
ATOM 960 N N . SER A 1 122 ? 11.772 16.167 -14.777 1.00 45.94 122 SER A N 1
ATOM 961 C CA . SER A 1 122 ? 12.423 15.371 -13.738 1.00 45.94 122 SER A CA 1
ATOM 962 C C . SER A 1 122 ? 12.332 16.145 -12.421 1.00 45.94 122 SER A C 1
ATOM 964 O O . SER A 1 122 ? 13.067 17.099 -12.195 1.00 45.94 122 SER A O 1
ATOM 966 N N . SER A 1 123 ? 11.393 15.768 -11.553 1.00 41.19 123 SER A N 1
ATOM 967 C CA . SER A 1 123 ? 11.202 16.401 -10.241 1.00 41.19 123 SER A CA 1
ATOM 968 C C . SER A 1 123 ? 12.206 15.869 -9.205 1.00 41.19 123 SER A C 1
ATOM 970 O O . SER A 1 123 ? 12.030 16.053 -8.002 1.00 41.19 123 SER A O 1
ATOM 972 N N . TYR A 1 124 ? 13.267 15.202 -9.667 1.00 46.91 124 TYR A N 1
ATOM 973 C CA . TYR A 1 124 ? 14.246 14.516 -8.830 1.00 46.91 124 TYR A CA 1
ATOM 974 C C . TYR A 1 124 ? 15.409 15.398 -8.355 1.00 46.91 124 TYR A C 1
ATOM 976 O O . TYR A 1 124 ? 16.265 14.896 -7.639 1.00 46.91 124 TYR A O 1
ATOM 984 N N . ASP A 1 125 ? 15.420 16.704 -8.640 1.00 37.22 125 ASP A N 1
ATOM 985 C CA . ASP A 1 125 ? 16.465 17.605 -8.118 1.00 37.22 125 ASP A CA 1
ATOM 986 C C . ASP A 1 125 ? 16.214 18.085 -6.671 1.00 37.22 125 ASP A C 1
ATOM 988 O O . ASP A 1 125 ? 17.098 18.678 -6.053 1.00 37.22 125 ASP A O 1
ATOM 992 N N . HIS A 1 126 ? 15.043 17.807 -6.077 1.00 35.91 126 HIS A N 1
ATOM 993 C CA . HIS A 1 126 ? 14.693 18.327 -4.743 1.00 35.91 126 HIS A CA 1
ATOM 994 C C . HIS A 1 126 ? 14.672 17.307 -3.594 1.00 35.91 126 HIS A C 1
ATOM 996 O O . HIS A 1 126 ? 14.640 17.726 -2.438 1.00 35.91 126 HIS A O 1
ATOM 1002 N N . TRP A 1 127 ? 14.758 15.998 -3.856 1.00 35.06 127 TRP A N 1
ATOM 1003 C CA . TRP A 1 127 ? 14.698 14.976 -2.793 1.00 35.06 127 TRP A CA 1
ATOM 1004 C C . TRP A 1 127 ? 16.056 14.356 -2.422 1.00 35.06 127 TRP A C 1
ATOM 1006 O O . TRP A 1 127 ? 16.154 13.655 -1.418 1.00 35.06 127 TRP A O 1
ATOM 1016 N N . SER A 1 128 ? 17.130 14.664 -3.155 1.00 36.41 128 SER A N 1
ATOM 1017 C CA . SER A 1 128 ? 18.468 14.094 -2.914 1.00 36.41 128 SER A CA 1
ATOM 1018 C C . SER A 1 128 ? 19.283 14.797 -1.817 1.00 36.41 128 SER A C 1
ATOM 1020 O O . SER A 1 128 ? 20.320 14.281 -1.413 1.00 36.41 128 SER A O 1
ATOM 1022 N N . TYR A 1 129 ? 18.841 15.954 -1.309 1.00 35.84 129 TYR A N 1
ATOM 1023 C CA . TYR A 1 129 ? 19.631 16.771 -0.370 1.00 35.84 129 TYR A CA 1
ATOM 1024 C C . TYR A 1 129 ? 19.242 16.634 1.115 1.00 35.84 129 TYR A C 1
ATOM 1026 O O . TYR A 1 129 ? 19.898 17.233 1.963 1.00 35.84 129 TYR A O 1
ATOM 1034 N N . GLY A 1 130 ? 18.217 15.844 1.459 1.00 37.25 130 GLY A N 1
ATOM 1035 C CA . GLY A 1 130 ? 17.689 15.775 2.832 1.00 37.25 130 GLY A CA 1
ATOM 1036 C C . GLY A 1 130 ? 18.187 14.629 3.721 1.00 37.25 130 GLY A C 1
ATOM 1037 O O . GLY A 1 130 ? 17.987 14.698 4.926 1.00 37.25 130 GLY A O 1
ATOM 1038 N N . PHE A 1 131 ? 18.820 13.585 3.177 1.00 42.44 131 PHE A N 1
ATOM 1039 C CA . PHE A 1 131 ? 19.016 12.319 3.913 1.00 42.44 131 PHE A CA 1
ATOM 1040 C C . PHE A 1 131 ? 20.475 11.886 4.116 1.00 42.44 131 PHE A C 1
ATOM 1042 O O . PHE A 1 131 ? 20.737 10.729 4.429 1.00 42.44 131 PHE A O 1
ATOM 1049 N N . LEU A 1 132 ? 21.436 12.809 3.984 1.00 33.66 132 LEU A N 1
ATOM 1050 C CA . LEU A 1 132 ? 22.844 12.522 4.293 1.00 33.66 132 LEU A CA 1
ATOM 1051 C C . LEU A 1 132 ? 23.347 13.068 5.635 1.00 33.66 132 LEU A C 1
ATOM 1053 O O . LEU A 1 132 ? 24.464 12.717 6.004 1.00 33.66 132 LEU A O 1
ATOM 1057 N N . HIS A 1 133 ? 22.566 13.839 6.399 1.00 35.56 133 HIS A N 1
ATOM 1058 C CA . HIS A 1 133 ? 22.925 14.238 7.769 1.00 35.56 133 HIS A CA 1
ATOM 1059 C C . HIS A 1 133 ? 21.745 14.045 8.731 1.00 35.56 133 HIS A C 1
ATOM 1061 O O . HIS A 1 133 ? 20.844 14.881 8.795 1.00 35.56 133 HIS A O 1
ATOM 1067 N N . GLY A 1 134 ? 21.802 12.944 9.482 1.00 32.56 134 GLY A N 1
ATOM 1068 C CA . GLY A 1 134 ? 20.961 12.604 10.628 1.00 32.56 134 GLY A CA 1
ATOM 1069 C C . GLY A 1 134 ? 21.536 11.387 11.328 1.00 32.56 134 GLY A C 1
ATOM 1070 O O . GLY A 1 134 ? 21.518 10.319 10.684 1.00 32.56 134 GLY A O 1
#

pLDDT: mean 84.6, std 19.68, range [32.56, 98.31]

Organism: Escherichia coli (NCBI:txid562)

Foldseek 3Di:
DDPDPDCVPPDDDDDDDVVQQDKDKDFADDPCCQVDQNFDCVPVVSVVVCVVPNSDDDPHPRMDIDGHPVNVVVVVVCVVVVVVVVVVVVVVCLVDPVSVVVVVDDPPCSVVVVVVVVPDPPPPPPPPPPPPDD

Secondary structure (DSSP, 8-state):
----S--TTPPPPPPPPGGGG--EEEE---SSTTSS--S-TTSHHHHHHHHHH-S-SSS-TTEEEE--HHHHHHHHHHHHHHHHHHHHHHHHHHT-HHHHHTTT--HHHHHHHHHHHHTS--GGGSSTTSSS--